Protein AF-A0A1J5HI39-F1 (afdb_monomer_lite)

Structure (mmCIF, N/CA/C/O backbone):
data_AF-A0A1J5HI39-F1
#
_entry.id   AF-A0A1J5HI39-F1
#
loop_
_atom_site.group_PDB
_atom_site.id
_atom_site.type_symbol
_atom_site.label_atom_id
_atom_site.label_alt_id
_atom_site.label_comp_id
_atom_site.label_asym_id
_atom_site.label_entity_id
_atom_site.label_seq_id
_atom_site.pdbx_PDB_ins_code
_atom_site.Cartn_x
_atom_site.Cartn_y
_atom_site.Cartn_z
_atom_site.occupancy
_atom_site.B_iso_or_equiv
_atom_site.auth_seq_id
_atom_site.auth_comp_id
_atom_site.auth_asym_id
_atom_site.auth_atom_id
_atom_site.pdbx_PDB_model_num
ATOM 1 N N . MET A 1 1 ? -31.135 4.306 56.257 1.00 63.00 1 MET A N 1
ATOM 2 C CA . MET A 1 1 ? -30.731 3.148 55.420 1.00 63.00 1 MET A CA 1
ATOM 3 C C . MET A 1 1 ? -30.957 3.399 53.927 1.00 63.00 1 MET A C 1
ATOM 5 O O . MET A 1 1 ? -30.084 3.029 53.157 1.00 63.00 1 MET A O 1
ATOM 9 N N . ALA A 1 2 ? -32.042 4.073 53.517 1.00 70.06 2 ALA A N 1
ATOM 10 C CA . ALA A 1 2 ? -32.321 4.391 52.108 1.00 70.06 2 ALA A CA 1
ATOM 11 C C . ALA A 1 2 ? -31.230 5.241 51.414 1.00 70.06 2 ALA A C 1
ATOM 13 O O . ALA A 1 2 ? -30.800 4.895 50.322 1.00 70.06 2 ALA A O 1
ATOM 14 N N . GLU A 1 3 ? -30.701 6.281 52.065 1.00 75.75 3 GLU A N 1
ATOM 15 C CA . GLU A 1 3 ? -29.656 7.150 51.484 1.00 75.75 3 GLU A CA 1
ATOM 16 C C . GLU A 1 3 ? -28.351 6.408 51.156 1.00 75.75 3 GLU A C 1
ATOM 18 O O . GLU A 1 3 ? -27.754 6.633 50.107 1.00 75.75 3 GLU A O 1
ATOM 23 N N . LYS A 1 4 ? -27.929 5.465 52.012 1.00 76.75 4 LYS A N 1
ATOM 24 C CA . LYS A 1 4 ? -26.737 4.637 51.760 1.00 76.75 4 LYS A CA 1
ATOM 25 C C . LYS A 1 4 ? -26.921 3.715 50.551 1.00 76.75 4 LYS A C 1
ATOM 27 O O . LYS A 1 4 ? -25.965 3.485 49.820 1.00 76.75 4 LYS A O 1
ATOM 32 N N . ALA A 1 5 ? -28.136 3.208 50.335 1.00 79.12 5 ALA A N 1
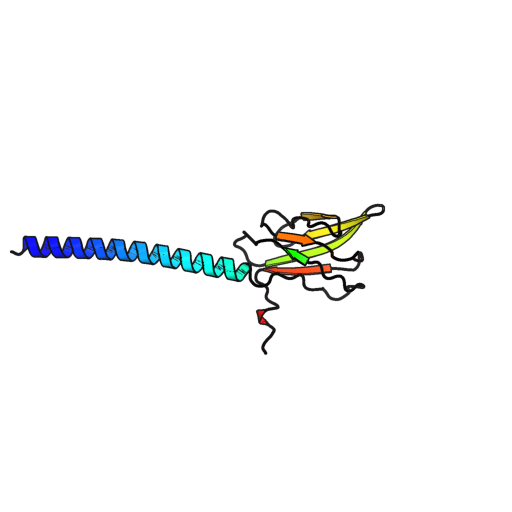ATOM 33 C CA . ALA A 1 5 ? -28.456 2.380 49.176 1.00 79.12 5 ALA A CA 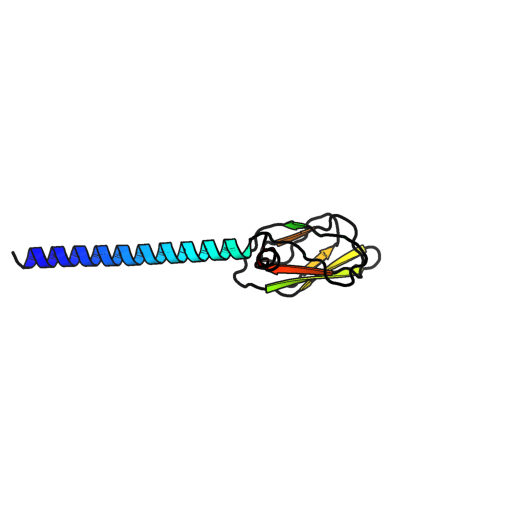1
ATOM 34 C C . ALA A 1 5 ? -28.473 3.203 47.876 1.00 79.12 5 ALA A C 1
ATOM 36 O O . ALA A 1 5 ? -27.928 2.757 46.870 1.00 79.12 5 ALA A O 1
ATOM 37 N N . VAL A 1 6 ? -29.020 4.425 47.910 1.00 85.31 6 VAL A N 1
ATOM 38 C CA . VAL A 1 6 ? -29.006 5.352 46.764 1.00 85.31 6 VAL A CA 1
ATOM 39 C C . VAL A 1 6 ? -27.578 5.776 46.412 1.00 85.31 6 VAL A C 1
ATOM 41 O O . VAL A 1 6 ? -27.203 5.731 45.245 1.00 85.31 6 VAL A O 1
ATOM 44 N N . ALA A 1 7 ? -26.747 6.105 47.406 1.00 86.69 7 ALA A N 1
ATOM 45 C CA . ALA A 1 7 ? -25.343 6.447 47.179 1.00 86.69 7 ALA A CA 1
ATOM 46 C C . ALA A 1 7 ? -24.547 5.278 46.567 1.00 86.69 7 ALA A C 1
ATOM 48 O O . ALA A 1 7 ? -23.770 5.477 45.637 1.00 86.69 7 ALA A O 1
ATOM 49 N N . ALA A 1 8 ? -24.772 4.046 47.037 1.00 87.00 8 ALA A N 1
ATOM 50 C CA . ALA A 1 8 ? -24.143 2.856 46.462 1.00 87.00 8 ALA A CA 1
ATOM 51 C C . ALA A 1 8 ? -24.605 2.587 45.016 1.00 87.00 8 ALA A C 1
ATOM 53 O O . ALA A 1 8 ? -23.792 2.224 44.162 1.00 87.00 8 ALA A O 1
ATOM 54 N N . ALA A 1 9 ? -25.892 2.801 44.725 1.00 87.88 9 ALA A N 1
ATOM 55 C CA . ALA A 1 9 ? -26.433 2.691 43.373 1.00 87.88 9 ALA A CA 1
ATOM 56 C C . ALA A 1 9 ? -25.840 3.754 42.433 1.00 87.88 9 ALA A C 1
ATOM 58 O O . ALA A 1 9 ? -25.477 3.420 41.308 1.00 87.88 9 ALA A O 1
ATOM 59 N N . GLN A 1 10 ? -25.663 4.992 42.909 1.00 89.62 10 GLN A N 1
ATOM 60 C CA . GLN A 1 10 ? -25.030 6.066 42.140 1.00 89.62 10 GLN A CA 1
ATOM 61 C C . GLN A 1 10 ? -23.573 5.733 41.798 1.00 89.62 10 GLN A C 1
ATOM 63 O O . GLN A 1 10 ? -23.200 5.779 40.633 1.00 89.62 10 GLN A O 1
ATOM 68 N N . VAL A 1 11 ? -22.776 5.289 42.777 1.00 91.50 11 VAL A N 1
ATOM 69 C CA . VAL A 1 11 ? -21.382 4.863 42.542 1.00 91.50 11 VAL A CA 1
ATOM 70 C C . VAL A 1 11 ? -21.311 3.701 41.548 1.00 91.50 11 VAL A C 1
ATOM 72 O O . VAL A 1 11 ? -20.439 3.666 40.683 1.00 91.50 11 VAL A O 1
ATOM 75 N N . THR A 1 12 ? -22.240 2.747 41.641 1.00 92.00 12 THR A N 1
ATOM 76 C CA . THR A 1 12 ? -22.314 1.621 40.698 1.00 92.00 12 THR A CA 1
ATOM 77 C C . THR A 1 12 ? -22.628 2.102 39.282 1.00 92.00 12 THR A C 1
ATOM 79 O O . THR A 1 12 ? -21.999 1.646 38.328 1.00 92.00 12 THR A O 1
ATOM 82 N N . LEU A 1 13 ? -23.563 3.045 39.143 1.00 92.06 13 LEU A N 1
ATOM 83 C CA . LEU A 1 13 ? -23.928 3.651 37.866 1.00 92.06 13 LEU A CA 1
ATOM 84 C C . LEU A 1 13 ? -22.767 4.457 37.265 1.00 92.06 13 LEU A C 1
ATOM 86 O O . LEU A 1 13 ? -22.477 4.312 36.079 1.00 92.06 13 LEU A O 1
ATOM 90 N N . ASP A 1 14 ? -22.052 5.232 38.077 1.00 93.25 14 ASP A N 1
ATOM 91 C CA . ASP A 1 14 ? -20.887 6.007 37.639 1.00 93.25 14 ASP A CA 1
ATOM 92 C C . ASP A 1 14 ? -19.749 5.086 37.171 1.00 93.25 14 ASP A C 1
ATOM 94 O O . ASP A 1 14 ? -19.174 5.295 36.100 1.00 93.25 14 ASP A O 1
ATOM 98 N N . ASN A 1 15 ? -19.487 4.000 37.907 1.00 92.62 15 ASN A N 1
ATOM 99 C CA . ASN A 1 15 ? -18.512 2.980 37.515 1.00 92.62 15 ASN A CA 1
ATOM 100 C C . ASN A 1 15 ? -18.915 2.257 36.224 1.00 92.62 15 ASN A C 1
ATOM 102 O O . ASN A 1 15 ? -18.060 1.991 35.375 1.00 92.62 15 ASN A O 1
ATOM 106 N N . ALA A 1 16 ? -20.201 1.943 36.052 1.00 91.56 16 ALA A N 1
ATOM 107 C CA . ALA A 1 16 ? -20.713 1.323 34.833 1.00 91.56 16 ALA A CA 1
ATOM 108 C C . ALA A 1 16 ? -20.583 2.265 33.624 1.00 91.56 16 ALA A C 1
ATOM 110 O O . ALA A 1 16 ? -20.160 1.826 32.556 1.00 91.56 16 ALA A O 1
ATOM 111 N N . ASN A 1 17 ? -20.859 3.561 33.798 1.00 93.62 17 ASN A N 1
ATOM 112 C CA . ASN A 1 17 ? -20.676 4.576 32.758 1.00 93.62 17 ASN A CA 1
ATOM 113 C C . ASN A 1 17 ? -19.202 4.750 32.379 1.00 93.62 17 ASN A C 1
ATOM 115 O O . ASN A 1 17 ? -18.870 4.739 31.193 1.00 93.62 17 ASN A O 1
ATOM 119 N N . ALA A 1 18 ? -18.307 4.850 33.366 1.00 93.38 18 ALA A N 1
ATOM 120 C CA . ALA A 1 18 ? -16.868 4.917 33.122 1.00 93.38 18 ALA A CA 1
ATOM 121 C C . ALA A 1 18 ? -16.363 3.658 32.398 1.00 93.38 18 ALA A C 1
ATOM 123 O O . ALA A 1 18 ? -15.610 3.751 31.428 1.00 93.38 18 ALA A O 1
ATOM 124 N N . SER A 1 19 ? -16.837 2.480 32.814 1.00 93.56 19 SER A N 1
ATOM 125 C CA . SER A 1 19 ? -16.520 1.208 32.157 1.00 93.56 19 SER A CA 1
ATOM 126 C C . SER A 1 19 ? -17.018 1.180 30.713 1.00 93.56 19 SER A C 1
ATOM 128 O O . SER A 1 19 ? -16.271 0.789 29.823 1.00 93.56 19 SER A O 1
ATOM 130 N N . LEU A 1 20 ? -18.241 1.649 30.451 1.00 93.69 20 LEU A N 1
ATOM 131 C CA . LEU A 1 20 ? -18.803 1.723 29.103 1.00 93.69 20 LEU A CA 1
ATOM 132 C C . LEU A 1 20 ? -17.997 2.659 28.193 1.00 93.69 20 LEU A C 1
ATOM 134 O O . LEU A 1 20 ? -17.731 2.303 27.046 1.00 93.69 20 LEU A O 1
ATOM 138 N N . ILE A 1 21 ? -17.591 3.831 28.689 1.00 94.94 21 ILE A N 1
ATOM 139 C CA . ILE A 1 21 ? -16.743 4.774 27.941 1.00 94.94 21 ILE A CA 1
ATOM 140 C C . ILE A 1 21 ? -15.402 4.117 27.601 1.00 94.94 21 ILE A C 1
ATOM 142 O O . ILE A 1 21 ? -14.988 4.136 26.443 1.00 94.94 21 ILE A O 1
ATOM 146 N N . ASN A 1 22 ? -14.762 3.475 28.581 1.00 94.12 22 ASN A N 1
ATOM 147 C CA . ASN A 1 22 ? -13.495 2.778 28.369 1.00 94.12 22 ASN A CA 1
ATOM 148 C C . ASN A 1 22 ? -13.627 1.643 27.345 1.00 94.12 22 ASN A C 1
ATOM 150 O O . ASN A 1 22 ? -12.784 1.521 26.459 1.00 94.12 22 ASN A O 1
ATOM 154 N N . ILE A 1 23 ? -14.701 0.850 27.420 1.00 94.38 23 ILE A N 1
ATOM 155 C CA . ILE A 1 23 ? -14.975 -0.229 26.461 1.00 94.38 23 ILE A CA 1
ATOM 156 C C . ILE A 1 23 ? -15.150 0.333 25.048 1.00 94.38 23 ILE A C 1
ATOM 158 O O . ILE A 1 23 ? -14.583 -0.221 24.109 1.00 94.38 23 ILE A O 1
ATOM 162 N N . LYS A 1 24 ? -15.884 1.440 24.883 1.00 94.81 24 LYS A N 1
ATOM 163 C CA . LYS A 1 24 ? -16.054 2.075 23.567 1.00 94.81 24 LYS A CA 1
ATOM 164 C C . LYS A 1 24 ? -14.719 2.518 22.977 1.00 94.81 24 LYS A C 1
ATOM 166 O O . LYS A 1 24 ? -14.407 2.139 21.858 1.00 94.81 24 LYS A O 1
ATOM 171 N N . VAL A 1 25 ? -13.889 3.211 23.757 1.00 96.19 25 VAL A N 1
ATOM 172 C CA . VAL A 1 25 ? -12.555 3.651 23.308 1.00 96.19 25 VAL A CA 1
ATOM 173 C C . VAL A 1 25 ? -11.672 2.464 22.907 1.00 96.19 25 VAL A C 1
ATOM 175 O O . VAL A 1 25 ? -10.972 2.518 21.893 1.00 96.19 25 VAL A O 1
ATOM 178 N N . GLN A 1 26 ? -11.713 1.373 23.676 1.00 95.12 26 GLN A N 1
ATOM 179 C CA . GLN A 1 26 ? -10.971 0.152 23.353 1.00 95.12 26 GLN A CA 1
ATOM 180 C C . GLN A 1 26 ? -11.459 -0.484 22.047 1.00 95.12 26 GLN A C 1
ATOM 182 O O . GLN A 1 26 ? -10.635 -0.882 21.223 1.00 95.12 26 GLN A O 1
ATOM 187 N N . GLN A 1 27 ? -12.775 -0.556 21.835 1.00 95.50 27 GLN A N 1
ATOM 188 C CA . GLN A 1 27 ? -13.354 -1.089 20.601 1.00 95.50 27 GLN A CA 1
ATOM 189 C C . GLN A 1 27 ? -13.029 -0.210 19.394 1.00 95.50 27 GLN A C 1
ATOM 191 O O . GLN A 1 27 ? -12.597 -0.738 18.372 1.00 95.50 27 GLN A O 1
ATOM 196 N N . ASP A 1 28 ? -13.143 1.111 19.522 1.00 94.69 28 ASP A N 1
ATOM 197 C CA . ASP A 1 28 ? -12.807 2.053 18.452 1.00 94.69 28 ASP A CA 1
ATOM 198 C C . ASP A 1 28 ? -11.335 1.908 18.040 1.00 94.69 28 ASP A C 1
ATOM 200 O O . ASP A 1 28 ? -11.016 1.814 16.854 1.00 94.69 28 ASP A O 1
ATOM 204 N N . THR A 1 29 ? -10.437 1.784 19.021 1.00 95.44 29 THR A N 1
ATOM 205 C CA . THR A 1 29 ? -9.007 1.544 18.778 1.00 95.44 29 THR A CA 1
ATOM 206 C C . THR A 1 29 ? -8.772 0.202 18.081 1.00 95.44 29 THR A C 1
ATOM 208 O O . THR A 1 29 ? -7.993 0.120 17.131 1.00 95.44 29 THR A O 1
ATOM 211 N N . ALA A 1 30 ? -9.455 -0.860 18.519 1.00 95.00 30 ALA A N 1
ATOM 212 C CA . ALA A 1 30 ? -9.342 -2.178 17.901 1.00 95.00 30 ALA A CA 1
ATOM 213 C C . ALA A 1 30 ? -9.814 -2.164 16.438 1.00 95.00 30 ALA A C 1
ATOM 215 O O . ALA A 1 30 ? -9.139 -2.728 15.576 1.00 95.00 30 ALA A O 1
ATOM 216 N N . VAL A 1 31 ? -10.923 -1.477 16.145 1.00 95.56 31 VAL A N 1
ATOM 217 C CA . VAL A 1 31 ? -11.452 -1.321 14.782 1.00 95.56 31 VAL A CA 1
ATOM 218 C C . VAL A 1 31 ? -10.484 -0.527 13.908 1.00 95.56 31 VAL A C 1
ATOM 220 O O . VAL A 1 31 ? -10.186 -0.958 12.795 1.00 95.56 31 VAL A O 1
ATOM 223 N N . GLN A 1 32 ? -9.938 0.587 14.404 1.00 93.12 32 GLN A N 1
ATOM 224 C CA . GLN A 1 32 ? -8.958 1.376 13.652 1.00 93.12 32 GLN A CA 1
ATOM 225 C C . GLN A 1 32 ? -7.687 0.579 13.343 1.00 93.12 32 GLN A C 1
ATOM 227 O O . GLN A 1 32 ? -7.219 0.595 12.205 1.00 93.12 32 GLN A O 1
ATOM 232 N N . ASN A 1 33 ? -7.167 -0.174 14.314 1.00 93.38 33 ASN A N 1
ATOM 233 C CA . ASN A 1 33 ? -5.991 -1.022 14.114 1.00 93.38 33 ASN A CA 1
ATOM 234 C C . ASN A 1 33 ? -6.263 -2.158 13.118 1.00 93.38 33 ASN A C 1
ATOM 236 O O . ASN A 1 33 ? -5.429 -2.436 12.253 1.00 93.38 33 ASN A O 1
ATOM 240 N N . ALA A 1 34 ? -7.434 -2.798 13.204 1.00 93.62 34 ALA A N 1
ATOM 241 C CA . ALA A 1 34 ? -7.842 -3.835 12.260 1.00 93.62 34 ALA A CA 1
ATOM 242 C C . ALA A 1 34 ? -7.974 -3.276 10.836 1.00 93.62 34 ALA A C 1
ATOM 244 O O . ALA A 1 34 ? -7.499 -3.887 9.881 1.00 93.62 34 ALA A O 1
ATOM 245 N N . TYR A 1 35 ? -8.551 -2.083 10.694 1.00 93.56 35 TYR A N 1
ATOM 246 C CA . TYR A 1 35 ? -8.687 -1.418 9.404 1.00 93.56 35 TYR A CA 1
ATOM 247 C C . TYR A 1 35 ? -7.330 -0.989 8.823 1.00 93.56 35 TYR A C 1
ATOM 249 O O . TYR A 1 35 ? -7.049 -1.258 7.657 1.00 93.56 35 TYR A O 1
ATOM 257 N N . ALA A 1 36 ? -6.434 -0.420 9.633 1.00 93.00 36 ALA A N 1
ATOM 258 C CA . ALA A 1 36 ? -5.070 -0.104 9.202 1.00 93.00 36 ALA A CA 1
ATOM 259 C C . ALA A 1 36 ? -4.291 -1.362 8.772 1.00 93.00 36 ALA A C 1
ATOM 261 O O . ALA A 1 36 ? -3.563 -1.334 7.777 1.00 93.00 36 ALA A O 1
ATOM 262 N N . THR A 1 37 ? -4.485 -2.478 9.482 1.00 93.00 37 THR A N 1
ATOM 263 C CA . THR A 1 37 ? -3.913 -3.786 9.121 1.00 93.00 37 THR A CA 1
ATOM 264 C C . THR A 1 37 ? -4.451 -4.268 7.776 1.00 93.00 37 THR A C 1
ATOM 266 O O . THR A 1 37 ? -3.677 -4.691 6.917 1.00 93.00 37 THR A O 1
ATOM 269 N N . LEU A 1 38 ? -5.763 -4.148 7.555 1.00 92.75 38 LEU A N 1
ATOM 270 C CA . LEU A 1 38 ? -6.401 -4.511 6.292 1.00 92.75 38 LEU A CA 1
ATOM 271 C C . LEU A 1 38 ? -5.795 -3.733 5.116 1.00 92.75 38 LEU A C 1
ATOM 273 O O . LEU A 1 38 ? -5.390 -4.344 4.129 1.00 92.75 38 LEU A O 1
ATOM 277 N N . LEU A 1 39 ? -5.657 -2.408 5.239 1.00 94.06 39 LEU A N 1
ATOM 278 C CA . LEU A 1 39 ? -5.063 -1.560 4.195 1.00 94.06 39 LEU A CA 1
ATOM 279 C C . LEU A 1 39 ? -3.604 -1.927 3.876 1.00 94.06 39 LEU A C 1
ATOM 281 O O . LEU A 1 39 ? -3.151 -1.717 2.755 1.00 94.06 39 LEU A O 1
ATOM 285 N N . ASN A 1 40 ? -2.885 -2.506 4.838 1.00 93.94 40 ASN A N 1
ATOM 286 C CA . ASN A 1 40 ? -1.484 -2.908 4.707 1.00 93.94 40 ASN A CA 1
ATOM 287 C C . ASN A 1 40 ? -1.282 -4.395 4.379 1.00 93.94 40 ASN A C 1
ATOM 289 O O . ASN A 1 40 ? -0.147 -4.873 4.338 1.00 93.94 40 ASN A O 1
ATOM 293 N N . THR A 1 41 ? -2.356 -5.146 4.137 1.00 91.00 41 THR A N 1
ATOM 294 C CA . THR A 1 41 ? -2.261 -6.585 3.880 1.00 91.00 41 THR A CA 1
ATOM 295 C C . THR A 1 41 ? -1.665 -6.851 2.494 1.00 91.00 41 THR A C 1
ATOM 297 O O . THR A 1 41 ? -2.292 -6.564 1.476 1.00 91.00 41 THR A O 1
ATOM 300 N N . SER A 1 42 ? -0.456 -7.425 2.465 1.00 88.12 42 SER A N 1
ATOM 301 C CA . SER A 1 42 ? 0.234 -7.941 1.269 1.00 88.12 42 SER A CA 1
ATOM 302 C C . SER A 1 42 ? 0.251 -6.980 0.073 1.00 88.12 42 SER A C 1
ATOM 304 O O . SER A 1 42 ? -0.080 -7.372 -1.047 1.00 88.12 42 SER A O 1
ATOM 306 N N . ILE A 1 43 ? 0.614 -5.712 0.289 1.00 92.31 43 ILE A N 1
ATOM 307 C CA . ILE A 1 43 ? 0.675 -4.708 -0.785 1.00 92.31 43 ILE A CA 1
ATOM 308 C C . ILE A 1 43 ? 1.671 -5.159 -1.862 1.00 92.31 43 ILE A C 1
ATOM 310 O O . ILE A 1 43 ? 2.852 -5.363 -1.592 1.00 92.31 43 ILE A O 1
ATOM 314 N N . THR A 1 44 ? 1.187 -5.300 -3.096 1.00 92.06 44 THR A N 1
ATOM 315 C CA . THR A 1 44 ? 1.975 -5.747 -4.253 1.00 92.06 44 THR A CA 1
ATOM 316 C C . THR A 1 44 ? 1.581 -4.961 -5.500 1.00 92.06 44 THR A C 1
ATOM 318 O O . THR A 1 44 ? 0.455 -4.473 -5.614 1.00 92.06 44 THR A O 1
ATOM 321 N N . ALA A 1 45 ? 2.520 -4.821 -6.437 1.00 91.88 45 ALA A N 1
ATOM 322 C CA . ALA A 1 45 ? 2.254 -4.238 -7.743 1.00 91.88 45 ALA A CA 1
ATOM 323 C C . ALA A 1 45 ? 1.734 -5.316 -8.700 1.00 91.88 45 ALA A C 1
ATOM 325 O O . ALA A 1 45 ? 2.418 -6.300 -8.975 1.00 91.88 45 ALA A O 1
ATOM 326 N N . THR A 1 46 ? 0.526 -5.120 -9.221 1.00 91.06 46 THR A N 1
ATOM 327 C CA . THR A 1 46 ? -0.075 -6.006 -10.221 1.00 91.06 46 THR A CA 1
ATOM 328 C C . THR A 1 46 ? 0.279 -5.511 -11.614 1.00 91.06 46 THR A C 1
ATOM 330 O O . THR A 1 46 ? 0.089 -4.336 -11.920 1.00 91.06 46 THR A O 1
ATOM 333 N N . VAL A 1 47 ? 0.795 -6.402 -12.457 1.00 90.75 47 VAL A N 1
ATOM 334 C CA . VAL A 1 47 ? 1.115 -6.118 -13.863 1.00 90.75 47 VAL A CA 1
ATOM 335 C C . VAL A 1 47 ? -0.173 -5.879 -14.650 1.00 90.75 47 VAL A C 1
ATOM 337 O O . VAL A 1 47 ? -1.098 -6.689 -14.584 1.00 90.75 47 VAL A O 1
ATOM 340 N N . ASN A 1 48 ? -0.234 -4.785 -15.409 1.00 88.88 48 ASN A N 1
ATOM 341 C CA . ASN A 1 48 ? -1.366 -4.522 -16.294 1.00 88.88 48 ASN A CA 1
ATOM 342 C C . ASN A 1 48 ? -1.202 -5.250 -17.646 1.00 88.88 48 ASN A C 1
ATOM 344 O O . ASN A 1 48 ? -0.079 -5.537 -18.071 1.00 88.88 48 ASN A O 1
ATOM 348 N N . PRO A 1 49 ? -2.304 -5.528 -18.370 1.00 84.69 49 PRO A N 1
ATOM 349 C CA . PRO A 1 49 ? -2.228 -6.076 -19.720 1.00 84.69 49 PRO A CA 1
ATOM 350 C C . PRO A 1 49 ? -1.452 -5.152 -20.667 1.00 84.69 49 PRO A C 1
ATOM 352 O O . PRO A 1 49 ? -1.678 -3.943 -20.678 1.00 84.69 49 PRO A O 1
ATOM 355 N N . GLY A 1 50 ? -0.593 -5.735 -21.505 1.00 80.31 50 GLY A N 1
ATOM 356 C CA . GLY A 1 50 ? 0.176 -4.997 -22.513 1.00 80.31 50 GLY A CA 1
ATOM 357 C C . GLY A 1 50 ? 1.607 -4.641 -22.108 1.00 80.31 50 GLY A C 1
ATOM 358 O O . GLY A 1 50 ? 2.321 -4.087 -22.942 1.00 80.31 50 GLY A O 1
ATOM 359 N N . ASN A 1 51 ? 2.041 -4.994 -20.891 1.00 84.75 51 ASN A N 1
ATOM 360 C CA . ASN A 1 51 ? 3.459 -4.947 -20.537 1.00 84.75 51 ASN A CA 1
ATOM 361 C C . ASN A 1 51 ? 4.271 -5.830 -21.492 1.00 84.75 51 ASN A C 1
ATOM 363 O O . ASN A 1 51 ? 3.853 -6.938 -21.846 1.00 84.75 51 ASN A O 1
ATOM 367 N N . ILE A 1 52 ? 5.421 -5.311 -21.911 1.00 80.44 52 ILE A N 1
ATOM 368 C CA . ILE A 1 52 ? 6.340 -6.003 -22.819 1.00 80.44 52 ILE A CA 1
ATOM 369 C C . ILE A 1 52 ? 7.362 -6.787 -21.997 1.00 80.44 52 ILE A C 1
ATOM 371 O O . ILE A 1 52 ? 7.703 -7.910 -22.368 1.00 80.44 52 ILE A O 1
ATOM 375 N N . ASP A 1 53 ? 7.792 -6.228 -20.864 1.00 71.19 53 ASP A N 1
ATOM 376 C CA . ASP A 1 53 ? 8.703 -6.896 -19.945 1.00 71.19 53 ASP A CA 1
ATOM 377 C C . ASP A 1 53 ? 7.968 -7.476 -18.732 1.00 71.19 53 ASP A C 1
ATOM 379 O O . ASP A 1 53 ? 6.864 -7.077 -18.350 1.00 71.19 53 ASP A O 1
ATOM 383 N N . THR A 1 54 ? 8.622 -8.430 -18.074 1.00 71.25 54 THR A N 1
ATOM 384 C CA . THR A 1 54 ? 8.130 -9.069 -16.848 1.00 71.25 54 THR A CA 1
ATOM 385 C C . THR A 1 54 ? 8.646 -8.377 -15.587 1.00 71.25 54 THR A C 1
ATOM 387 O O . THR A 1 54 ? 8.780 -9.022 -14.546 1.00 71.25 54 THR A O 1
ATOM 390 N N . VAL A 1 55 ? 8.999 -7.088 -15.661 1.00 84.75 55 VAL A N 1
ATOM 391 C CA . VAL A 1 55 ? 9.502 -6.368 -14.486 1.00 84.75 55 VAL A CA 1
ATOM 392 C C . VAL A 1 55 ? 8.389 -6.290 -13.447 1.00 84.75 55 VAL A C 1
ATOM 394 O O . VAL A 1 55 ? 7.295 -5.795 -13.713 1.00 84.75 55 VAL A O 1
ATOM 397 N N . ALA A 1 56 ? 8.671 -6.792 -12.251 1.00 86.12 56 ALA A N 1
ATOM 398 C CA . ALA A 1 56 ? 7.781 -6.705 -11.106 1.00 86.12 56 ALA A CA 1
ATOM 399 C C . ALA A 1 56 ? 8.422 -5.755 -10.089 1.00 86.12 56 ALA A C 1
ATOM 401 O O . ALA A 1 56 ? 9.395 -6.139 -9.442 1.00 86.12 56 ALA A O 1
ATOM 402 N N . PRO A 1 57 ? 7.951 -4.504 -9.966 1.00 92.88 57 PRO A N 1
ATOM 403 C CA . PRO A 1 57 ? 8.499 -3.598 -8.979 1.00 92.88 57 PRO A CA 1
ATOM 404 C C . PRO A 1 57 ? 8.116 -4.051 -7.569 1.00 92.88 57 PRO A C 1
ATOM 406 O O . PRO A 1 57 ? 6.978 -4.442 -7.296 1.00 92.88 57 PRO A O 1
ATOM 409 N N . THR A 1 58 ? 9.070 -3.942 -6.653 1.00 95.00 58 THR A N 1
ATOM 410 C CA . THR A 1 58 ? 8.857 -4.206 -5.233 1.00 95.00 58 THR A CA 1
ATOM 411 C C . THR A 1 58 ? 8.249 -2.972 -4.567 1.00 95.00 58 THR A C 1
ATOM 413 O O . THR A 1 58 ? 8.806 -1.874 -4.660 1.00 95.00 58 THR A O 1
ATOM 416 N N . ILE A 1 59 ? 7.131 -3.159 -3.858 1.00 95.62 59 ILE A N 1
ATOM 417 C CA . ILE A 1 59 ? 6.502 -2.124 -3.026 1.00 95.62 59 ILE A CA 1
ATOM 418 C C . ILE A 1 59 ? 6.898 -2.345 -1.571 1.00 95.62 59 ILE A C 1
ATOM 420 O O . ILE A 1 59 ? 6.818 -3.461 -1.061 1.00 95.62 59 ILE A O 1
ATOM 424 N N . SER A 1 60 ? 7.345 -1.286 -0.906 1.00 95.31 60 SER A N 1
ATOM 425 C CA . SER A 1 60 ? 7.774 -1.326 0.491 1.00 95.31 60 SER A CA 1
ATOM 426 C C . SER A 1 60 ? 7.199 -0.163 1.295 1.00 95.31 60 SER A C 1
ATOM 428 O O . SER A 1 60 ? 6.691 0.812 0.740 1.00 95.31 60 SER A O 1
ATOM 430 N N . GLY A 1 61 ? 7.286 -0.276 2.620 1.00 94.56 61 GLY A N 1
ATOM 431 C CA . GLY A 1 61 ? 6.758 0.707 3.561 1.00 94.56 61 GLY A CA 1
ATOM 432 C C . GLY A 1 61 ? 5.400 0.315 4.138 1.00 94.56 61 GLY A C 1
ATOM 433 O O . GLY A 1 61 ? 4.908 -0.795 3.937 1.00 94.56 61 GLY A O 1
ATOM 434 N N . THR A 1 62 ? 4.818 1.242 4.890 1.00 95.31 62 THR A N 1
ATOM 435 C CA . THR A 1 62 ? 3.507 1.089 5.528 1.00 95.31 62 THR A CA 1
ATOM 436 C C . THR A 1 62 ? 2.610 2.204 5.028 1.00 95.31 62 THR A C 1
ATOM 438 O O . THR A 1 62 ? 2.960 3.379 5.136 1.00 95.31 62 THR A O 1
ATOM 441 N N . TYR A 1 63 ? 1.456 1.835 4.486 1.00 96.19 63 TYR A N 1
ATOM 442 C CA . TYR A 1 63 ? 0.428 2.766 4.072 1.00 96.19 63 TYR A CA 1
ATOM 443 C C . TYR A 1 63 ? -0.199 3.443 5.291 1.00 96.19 63 TYR A C 1
ATOM 445 O O . TYR A 1 63 ? -0.804 2.782 6.138 1.00 96.19 63 TYR A O 1
ATOM 453 N N . THR A 1 64 ? -0.056 4.764 5.365 1.00 95.56 64 THR A N 1
ATOM 454 C CA . THR A 1 64 ? -0.569 5.597 6.468 1.00 95.56 64 THR A CA 1
ATOM 455 C C . THR A 1 64 ? -1.853 6.352 6.117 1.00 95.56 64 THR A C 1
ATOM 457 O O . THR A 1 64 ? -2.360 7.121 6.932 1.00 95.56 64 THR A O 1
ATOM 460 N N . GLY A 1 65 ? -2.389 6.153 4.909 1.00 93.06 65 GLY A N 1
ATOM 461 C CA . GLY A 1 65 ? -3.679 6.711 4.512 1.00 93.06 65 GLY A CA 1
ATOM 462 C C . GLY A 1 65 ? -4.861 5.959 5.129 1.00 93.06 65 GLY A C 1
ATOM 463 O O . GLY A 1 65 ? -4.742 4.817 5.562 1.00 93.06 65 GLY A O 1
ATOM 464 N N . THR A 1 66 ? -6.027 6.600 5.133 1.00 91.62 66 THR A N 1
ATOM 465 C CA . THR A 1 66 ? -7.289 6.022 5.631 1.00 91.62 66 THR A CA 1
ATOM 466 C C . THR A 1 66 ? -8.216 5.554 4.508 1.00 91.62 66 THR A C 1
ATOM 468 O O . THR A 1 66 ? -9.159 4.799 4.741 1.00 91.62 66 THR A O 1
ATOM 471 N N . GLU A 1 67 ? -7.963 5.997 3.281 1.00 92.88 67 GLU A N 1
ATOM 472 C CA . GLU A 1 67 ? -8.822 5.729 2.132 1.00 92.88 67 GLU A CA 1
ATOM 473 C C . GLU A 1 67 ? -8.320 4.506 1.358 1.00 92.88 67 GLU A C 1
ATOM 475 O O . GLU A 1 67 ? -7.113 4.423 1.087 1.00 92.88 67 GLU A O 1
ATOM 480 N N . PRO A 1 68 ? -9.214 3.582 0.967 1.00 93.31 68 PRO A N 1
ATOM 481 C CA . PRO A 1 68 ? -8.891 2.547 0.003 1.00 93.31 68 PRO A CA 1
ATOM 482 C C . PRO A 1 68 ? -8.855 3.132 -1.415 1.00 93.31 68 PRO A C 1
ATOM 484 O O . PRO A 1 68 ? -9.499 4.139 -1.714 1.00 93.31 68 PRO A O 1
ATOM 487 N N . GLY A 1 69 ? -8.123 2.482 -2.309 1.00 94.25 69 GLY A N 1
ATOM 488 C CA . GLY A 1 69 ? -8.024 2.865 -3.709 1.00 94.25 69 GLY A CA 1
ATOM 489 C C . GLY A 1 69 ? -6.828 2.216 -4.385 1.00 94.25 69 GLY A C 1
ATOM 490 O O . GLY A 1 69 ? -6.392 1.130 -4.007 1.00 94.25 69 GLY A O 1
ATOM 491 N N . GLU A 1 70 ? -6.297 2.889 -5.398 1.00 95.25 70 GLU A N 1
ATOM 492 C CA . GLU A 1 70 ? -5.232 2.351 -6.235 1.00 95.25 70 GLU A CA 1
ATOM 493 C C . GLU A 1 70 ? -4.145 3.385 -6.533 1.00 95.25 70 GLU A C 1
ATOM 495 O O . GLU A 1 70 ? -4.419 4.581 -6.667 1.00 95.25 70 GLU A O 1
ATOM 500 N N . TYR A 1 71 ? -2.910 2.906 -6.679 1.00 96.38 71 TYR A N 1
ATOM 501 C CA . TYR A 1 71 ? -1.834 3.635 -7.342 1.00 96.38 71 TYR A CA 1
ATOM 502 C C . TYR A 1 71 ? -1.619 3.039 -8.730 1.00 96.38 71 TYR A C 1
ATOM 504 O O . TYR A 1 71 ? -1.328 1.852 -8.870 1.00 96.38 71 TYR A O 1
ATOM 512 N N . LYS A 1 72 ? -1.730 3.873 -9.759 1.00 96.19 72 LYS A N 1
ATOM 513 C CA . LYS A 1 72 ? -1.440 3.537 -11.154 1.00 96.19 72 LYS A CA 1
ATOM 514 C C . LYS A 1 72 ? -0.055 4.037 -11.511 1.00 96.19 72 LYS A C 1
ATOM 516 O O . LYS A 1 72 ? 0.174 5.247 -11.498 1.00 96.19 72 LYS A O 1
ATOM 521 N N . ILE A 1 73 ? 0.830 3.111 -11.852 1.00 96.12 73 ILE A N 1
ATOM 522 C CA . ILE A 1 73 ? 2.223 3.367 -12.202 1.00 96.12 73 ILE A CA 1
ATOM 523 C C . ILE A 1 73 ? 2.384 3.269 -13.717 1.00 96.12 73 ILE A C 1
ATOM 525 O O . ILE A 1 73 ? 1.987 2.270 -14.317 1.00 96.12 73 ILE A O 1
ATOM 529 N N . LYS A 1 74 ? 2.985 4.289 -14.329 1.00 94.81 74 LYS A N 1
ATOM 530 C CA . LYS A 1 74 ? 3.355 4.305 -15.751 1.00 94.81 74 LYS A CA 1
ATOM 531 C C . LYS A 1 74 ? 4.802 4.736 -15.918 1.00 94.81 74 LYS A C 1
ATOM 53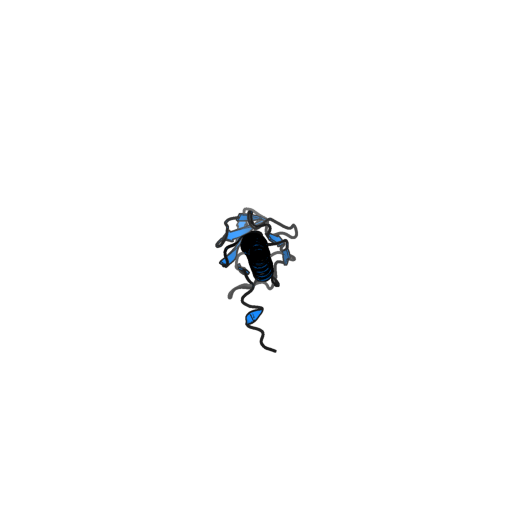3 O O . LYS A 1 74 ? 5.216 5.697 -15.274 1.00 94.81 74 LYS A O 1
ATOM 538 N N . VAL A 1 75 ? 5.538 4.061 -16.793 1.00 94.62 75 VAL A N 1
ATOM 539 C CA . VAL A 1 75 ? 6.930 4.400 -17.124 1.00 94.62 75 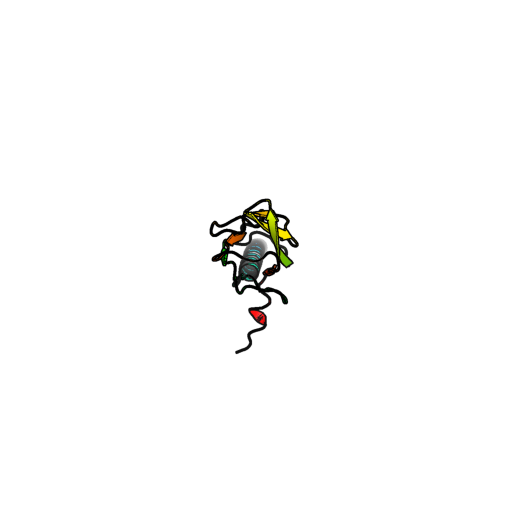VAL A CA 1
ATOM 540 C C . VAL A 1 75 ? 6.971 5.303 -18.350 1.00 94.62 75 VAL A C 1
ATOM 542 O O . VAL A 1 75 ? 6.196 5.131 -19.287 1.00 94.62 75 VAL A O 1
ATOM 545 N N . TYR A 1 76 ? 7.887 6.262 -18.361 1.00 94.00 76 TYR A N 1
ATOM 546 C CA . TYR A 1 76 ? 8.166 7.104 -19.517 1.00 94.00 76 TYR A CA 1
ATOM 547 C C . TYR A 1 76 ? 9.666 7.400 -19.619 1.00 94.00 76 TYR A C 1
ATOM 549 O O . TYR A 1 76 ? 10.401 7.365 -18.634 1.00 94.00 76 TYR A O 1
ATOM 557 N N . GLY A 1 77 ? 10.140 7.655 -20.837 1.00 93.06 77 GLY A N 1
ATOM 558 C CA . GLY A 1 77 ? 11.538 8.003 -21.087 1.00 93.06 77 GLY A CA 1
ATOM 559 C C . GLY A 1 77 ? 11.787 9.503 -20.962 1.00 93.06 77 GLY A C 1
ATOM 560 O O . GLY A 1 77 ? 10.982 10.307 -21.434 1.00 93.06 77 GLY A O 1
ATOM 561 N N . VAL A 1 78 ? 12.932 9.874 -20.389 1.00 91.69 78 VAL A N 1
ATOM 562 C CA . VAL A 1 78 ? 13.428 11.255 -20.320 1.00 91.69 78 VAL A CA 1
ATOM 563 C C . VAL A 1 78 ? 14.894 11.261 -20.734 1.00 91.69 78 VAL A C 1
ATOM 565 O O . VAL A 1 78 ? 15.732 10.758 -20.006 1.00 91.69 78 VAL A O 1
ATOM 568 N N . SER A 1 79 ? 15.216 11.798 -21.915 1.00 86.81 79 SER A N 1
ATOM 569 C CA . SER A 1 79 ? 16.584 12.063 -22.414 1.00 86.81 79 SER A CA 1
ATOM 570 C C . SER A 1 79 ? 17.710 11.158 -21.866 1.00 86.81 79 SER A C 1
ATOM 572 O O . SER A 1 79 ? 18.673 11.644 -21.276 1.00 86.81 79 SER A O 1
ATOM 574 N N . GLY A 1 80 ? 17.602 9.841 -22.084 1.00 83.38 80 GLY A N 1
ATOM 575 C CA . GLY A 1 80 ? 18.621 8.855 -21.691 1.00 83.38 80 GLY A CA 1
ATOM 576 C C . GLY A 1 80 ? 18.391 8.151 -20.347 1.00 83.38 80 GLY A C 1
ATOM 577 O O . GLY A 1 80 ? 19.179 7.279 -19.988 1.00 83.38 80 GLY A O 1
ATOM 578 N N . SER A 1 81 ? 17.317 8.473 -19.628 1.00 89.31 81 SER A N 1
ATOM 579 C CA . SER A 1 81 ? 16.861 7.773 -18.426 1.00 89.31 81 SER A CA 1
ATOM 580 C C . SER A 1 81 ? 15.397 7.339 -18.546 1.00 89.31 81 SER A C 1
ATOM 582 O O . SER A 1 81 ? 14.664 7.742 -19.456 1.00 89.31 81 SER A O 1
ATOM 584 N N . LEU A 1 82 ? 14.981 6.477 -17.619 1.00 93.44 82 LEU A N 1
ATOM 585 C CA . LEU A 1 82 ? 13.590 6.089 -17.435 1.00 93.44 82 LEU A CA 1
ATOM 586 C C . LEU A 1 82 ? 13.076 6.662 -16.122 1.00 93.44 82 LEU A C 1
ATOM 588 O O . LEU A 1 82 ? 13.725 6.563 -15.076 1.00 93.44 82 LEU A O 1
ATOM 592 N N . GLU A 1 83 ? 11.881 7.219 -16.184 1.00 95.44 83 GLU A N 1
ATOM 593 C CA . GLU A 1 83 ? 11.134 7.713 -15.043 1.00 95.44 83 GLU A CA 1
ATOM 594 C C . GLU A 1 83 ? 9.795 6.988 -14.951 1.00 95.44 83 GLU A C 1
ATOM 596 O O . GLU A 1 83 ? 9.322 6.370 -15.905 1.00 95.44 83 GLU A O 1
ATOM 601 N N . PHE A 1 84 ? 9.176 7.056 -13.783 1.00 95.56 84 PHE A N 1
ATOM 602 C CA . PHE A 1 84 ? 7.813 6.613 -13.576 1.00 95.56 84 PHE A CA 1
ATOM 603 C C . PHE A 1 84 ? 6.961 7.757 -13.036 1.00 95.56 84 PHE A C 1
ATOM 605 O O . PHE A 1 84 ? 7.445 8.686 -12.387 1.00 95.56 84 PHE A O 1
ATOM 612 N N . GLN A 1 85 ? 5.663 7.645 -13.278 1.00 96.75 85 GLN A N 1
ATOM 613 C CA . GLN A 1 85 ? 4.625 8.459 -12.672 1.00 96.75 85 GLN A CA 1
ATOM 614 C C . GLN A 1 85 ? 3.656 7.543 -11.932 1.00 96.75 85 GLN A C 1
ATOM 616 O O . GLN A 1 85 ? 3.166 6.567 -12.504 1.00 96.75 85 GLN A O 1
ATOM 621 N N . ALA A 1 86 ? 3.356 7.886 -10.684 1.00 97.19 86 ALA A N 1
ATOM 622 C CA . ALA A 1 86 ? 2.252 7.326 -9.925 1.00 97.19 86 ALA A CA 1
ATOM 623 C C . ALA A 1 86 ? 1.060 8.293 -9.936 1.00 97.19 86 ALA A C 1
ATOM 625 O O . ALA A 1 86 ? 1.229 9.511 -9.868 1.00 97.19 86 ALA A O 1
ATOM 626 N N . SER A 1 87 ? -0.149 7.745 -10.019 1.00 96.94 87 SER A N 1
ATOM 627 C CA . SER A 1 87 ? -1.419 8.482 -9.978 1.00 96.94 87 SER A CA 1
ATOM 628 C C . SER A 1 87 ? -2.499 7.665 -9.258 1.00 96.94 87 SER A C 1
ATOM 630 O O . SER A 1 87 ? -2.293 6.482 -9.002 1.00 96.94 87 SER A O 1
ATOM 632 N N . GLY A 1 88 ? -3.659 8.256 -8.958 1.00 95.88 88 GLY A N 1
ATOM 633 C CA . GLY A 1 88 ? -4.748 7.596 -8.226 1.00 95.88 88 GLY A CA 1
ATOM 634 C C . GLY A 1 88 ? -4.875 8.160 -6.815 1.00 95.88 88 GLY A C 1
ATOM 635 O O . GLY A 1 88 ? -5.302 9.303 -6.670 1.00 95.88 88 GLY A O 1
ATOM 636 N N . LEU A 1 89 ? -4.492 7.385 -5.796 1.00 94.94 89 LEU A N 1
ATOM 637 C CA . LEU A 1 89 ? -4.510 7.822 -4.390 1.00 94.94 89 LEU A CA 1
ATOM 638 C C . LEU A 1 89 ? -3.603 9.029 -4.118 1.00 94.94 89 LEU A C 1
ATOM 640 O O . LEU A 1 89 ? -3.956 9.906 -3.332 1.00 94.94 89 LEU A O 1
ATOM 644 N N . GLU A 1 90 ? -2.442 9.084 -4.769 1.00 95.06 90 GLU A N 1
ATOM 645 C CA . GLU A 1 90 ? -1.553 10.244 -4.761 1.00 95.06 90 GLU A CA 1
ATOM 646 C C . GLU A 1 90 ? -0.882 10.400 -6.127 1.00 95.06 90 GLU A C 1
ATOM 648 O O . GLU A 1 90 ? -0.907 9.492 -6.961 1.00 95.06 90 GLU A O 1
ATOM 653 N N . PHE A 1 91 ? -0.269 11.563 -6.341 1.00 95.88 91 PHE A N 1
ATOM 654 C CA . PHE A 1 91 ? 0.576 11.828 -7.495 1.00 95.88 91 PHE A CA 1
ATOM 655 C C . PHE A 1 91 ? 2.037 11.930 -7.060 1.00 95.88 91 PHE A C 1
ATOM 657 O O . PHE A 1 91 ? 2.361 12.673 -6.130 1.00 95.88 91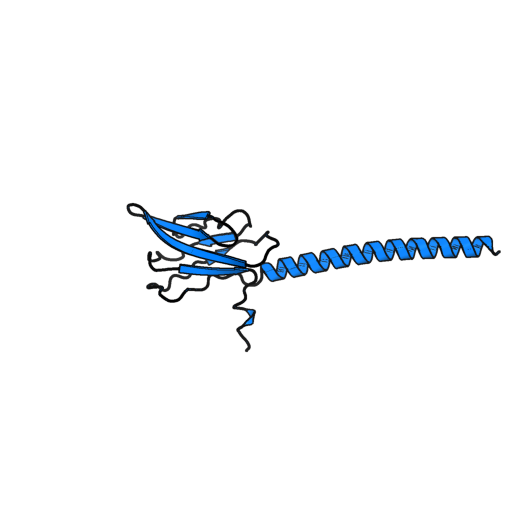 PHE A O 1
ATOM 664 N N . SER A 1 92 ? 2.920 11.215 -7.750 1.00 96.75 92 SER A N 1
ATOM 665 C CA . SER A 1 92 ? 4.370 11.316 -7.571 1.00 96.75 92 SER A CA 1
ATOM 666 C C . SER A 1 92 ? 5.103 10.911 -8.846 1.00 96.75 92 SER A C 1
ATOM 668 O O . SER A 1 92 ? 4.546 10.245 -9.719 1.00 96.75 92 SER A O 1
ATOM 670 N N . THR A 1 93 ? 6.357 11.332 -8.965 1.00 96.62 93 THR A N 1
ATOM 671 C CA . THR A 1 93 ? 7.255 10.932 -10.049 1.00 96.62 93 THR A CA 1
ATOM 672 C C . THR A 1 93 ? 8.618 10.563 -9.483 1.00 96.62 93 THR A C 1
ATOM 674 O O . THR A 1 93 ? 8.978 10.973 -8.376 1.00 96.62 93 THR A O 1
ATOM 677 N N . GLY A 1 94 ? 9.396 9.803 -10.245 1.00 95.62 94 GLY A N 1
ATOM 678 C CA . GLY A 1 94 ? 10.783 9.524 -9.898 1.00 95.62 94 GLY A CA 1
ATOM 679 C C . GLY A 1 94 ? 11.478 8.613 -10.893 1.00 95.62 94 GLY A C 1
ATOM 680 O O . GLY A 1 94 ? 10.885 8.171 -11.872 1.00 95.62 94 GLY A O 1
ATOM 681 N N . GLY A 1 95 ? 12.754 8.327 -10.645 1.00 94.81 95 GLY A N 1
ATOM 682 C CA . GLY A 1 95 ? 13.538 7.449 -11.511 1.00 94.81 95 GLY A CA 1
ATOM 683 C C . GLY A 1 95 ? 13.063 5.997 -11.434 1.00 94.81 95 GLY A C 1
ATOM 684 O O . GLY A 1 95 ? 12.933 5.442 -10.342 1.00 94.81 95 GLY A O 1
ATOM 685 N N . ALA A 1 96 ? 12.859 5.359 -12.586 1.00 93.50 96 ALA A N 1
ATOM 686 C CA . ALA A 1 96 ? 12.544 3.936 -12.677 1.00 93.50 96 ALA A CA 1
ATOM 687 C C . ALA A 1 96 ? 13.839 3.113 -12.542 1.00 93.50 96 ALA A C 1
ATOM 689 O O . ALA A 1 96 ? 14.460 2.717 -13.528 1.00 93.50 96 ALA A O 1
ATOM 690 N N . SER A 1 97 ? 14.294 2.931 -11.300 1.00 92.06 97 SER A N 1
ATOM 691 C CA . SER A 1 97 ? 15.593 2.327 -10.978 1.00 92.06 97 SER A CA 1
ATOM 692 C C . SER A 1 97 ? 15.523 1.372 -9.780 1.00 92.06 97 SER A C 1
ATOM 694 O O . SER A 1 97 ? 14.497 1.264 -9.107 1.00 92.06 97 SER A O 1
ATOM 696 N N . GLY A 1 98 ? 16.652 0.724 -9.478 1.00 92.81 98 GLY A N 1
ATOM 697 C CA . GLY A 1 98 ? 16.821 -0.147 -8.310 1.00 92.81 98 GLY A CA 1
ATOM 698 C C . GLY A 1 98 ? 16.895 0.573 -6.960 1.00 92.81 98 GLY A C 1
ATOM 699 O O . GLY A 1 98 ? 17.150 -0.076 -5.947 1.00 92.81 98 GLY A O 1
ATOM 700 N N . VAL A 1 99 ? 16.687 1.891 -6.913 1.00 93.88 99 VAL A N 1
ATOM 701 C CA . VAL A 1 99 ? 16.609 2.661 -5.665 1.00 93.88 99 VAL A CA 1
ATOM 702 C C . VAL A 1 99 ? 15.138 2.843 -5.275 1.00 93.88 99 VAL A C 1
ATOM 704 O O . VAL A 1 99 ? 14.351 3.253 -6.126 1.00 93.88 99 VAL A O 1
ATOM 707 N N . PRO A 1 100 ? 14.745 2.569 -4.016 1.00 96.31 100 PRO A N 1
ATOM 708 C CA . PRO A 1 100 ? 13.397 2.863 -3.541 1.00 96.31 100 PRO A CA 1
ATOM 709 C C . PRO A 1 100 ? 13.056 4.353 -3.655 1.00 96.31 100 PRO A C 1
ATOM 711 O O . PRO A 1 100 ? 13.772 5.202 -3.124 1.00 96.31 100 PRO A O 1
ATOM 714 N N . VAL A 1 101 ? 11.934 4.657 -4.302 1.00 96.94 101 VAL A N 1
ATOM 715 C CA . VAL A 1 101 ? 11.392 6.011 -4.450 1.00 96.94 101 VAL A CA 1
ATOM 716 C C . VAL A 1 101 ? 10.013 6.085 -3.787 1.00 96.94 101 VAL A C 1
ATOM 718 O O . VAL A 1 101 ? 9.180 5.217 -4.047 1.00 96.94 101 VAL A O 1
ATOM 721 N N . PRO A 1 102 ? 9.723 7.103 -2.957 1.00 96.94 102 PRO A N 1
ATOM 722 C CA . PRO A 1 102 ? 8.401 7.279 -2.361 1.00 96.94 102 PRO A CA 1
ATOM 723 C C . PRO A 1 102 ? 7.294 7.452 -3.411 1.00 96.94 102 PRO A C 1
ATOM 725 O O . PRO A 1 102 ? 7.447 8.217 -4.360 1.00 96.94 102 PRO A O 1
ATOM 728 N N . LEU A 1 103 ? 6.147 6.804 -3.198 1.00 95.81 103 LEU A N 1
ATOM 729 C CA . LEU A 1 103 ? 4.949 6.931 -4.042 1.00 95.81 103 LEU A CA 1
ATOM 730 C C . LEU A 1 103 ? 4.069 8.138 -3.678 1.00 95.81 103 LEU A C 1
ATOM 732 O O . LEU A 1 103 ? 3.021 8.355 -4.289 1.00 95.81 103 LEU A O 1
ATOM 736 N N . GLY A 1 104 ? 4.501 8.945 -2.714 1.00 94.69 104 GLY A N 1
ATOM 737 C CA . GLY A 1 104 ? 3.763 10.086 -2.194 1.00 94.69 104 GLY A CA 1
ATOM 738 C C . GLY A 1 104 ? 4.111 10.325 -0.731 1.00 94.69 104 GLY A C 1
ATOM 739 O O . GLY A 1 104 ? 5.250 10.119 -0.307 1.00 94.69 104 GLY A O 1
ATOM 740 N N . LYS A 1 105 ? 3.122 10.762 0.049 1.00 95.75 105 LYS A N 1
ATOM 741 C CA . LYS A 1 105 ? 3.257 11.053 1.482 1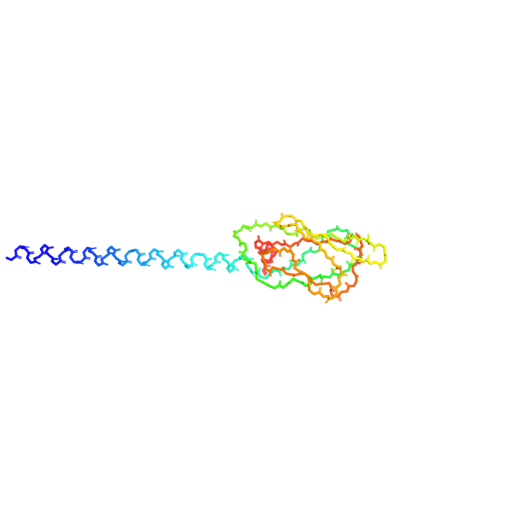.00 95.75 105 LYS A CA 1
ATOM 742 C C . LYS A 1 105 ? 2.703 9.936 2.363 1.00 95.75 105 LYS A C 1
ATOM 744 O O . LYS A 1 105 ? 2.998 9.925 3.556 1.00 95.75 105 LYS A O 1
ATOM 749 N N . ARG A 1 106 ? 1.946 8.981 1.807 1.00 95.75 106 ARG A N 1
ATOM 750 C CA . ARG A 1 106 ? 1.307 7.889 2.568 1.00 95.75 106 ARG A CA 1
ATOM 751 C C . ARG A 1 106 ? 2.250 6.721 2.902 1.00 95.75 106 ARG A C 1
ATOM 753 O O . ARG A 1 106 ? 1.782 5.620 3.152 1.00 95.75 106 ARG A O 1
ATOM 760 N N . GLY A 1 107 ? 3.568 6.943 2.910 1.00 95.19 107 GLY A N 1
ATOM 761 C CA . GLY A 1 107 ? 4.567 6.012 3.459 1.00 95.19 107 GLY A CA 1
ATOM 762 C C . GLY A 1 107 ? 4.992 4.838 2.566 1.00 95.19 107 GLY A C 1
ATOM 763 O O . GLY A 1 107 ? 5.926 4.123 2.927 1.00 95.19 107 GLY A O 1
ATOM 764 N N . LEU A 1 108 ? 4.363 4.648 1.402 1.00 96.69 108 LEU A N 1
ATOM 765 C CA . LEU A 1 108 ? 4.752 3.614 0.439 1.00 96.69 108 LEU A CA 1
ATOM 766 C C . LEU A 1 108 ? 5.888 4.080 -0.474 1.00 96.69 108 LEU A C 1
ATOM 768 O O . LEU A 1 108 ? 5.976 5.254 -0.831 1.00 96.69 108 LEU A O 1
ATOM 772 N N . SER A 1 109 ? 6.734 3.140 -0.883 1.00 97.19 109 SER A N 1
ATOM 773 C CA . SER A 1 109 ? 7.819 3.338 -1.847 1.00 97.19 109 SER A CA 1
ATOM 774 C C . SER A 1 109 ? 7.830 2.230 -2.897 1.00 97.19 109 SER A C 1
ATOM 776 O O . SER A 1 109 ? 7.423 1.102 -2.622 1.00 97.19 109 SER A O 1
ATOM 778 N N . ILE A 1 110 ? 8.317 2.550 -4.092 1.00 96.75 110 ILE A N 1
ATOM 779 C CA . ILE A 1 110 ? 8.475 1.638 -5.225 1.00 96.75 110 ILE A CA 1
ATOM 780 C C . ILE A 1 110 ? 9.950 1.490 -5.586 1.00 96.75 110 ILE A C 1
ATOM 782 O O . ILE A 1 110 ? 10.703 2.461 -5.573 1.00 96.75 110 ILE A O 1
ATOM 786 N N . LYS A 1 111 ? 10.365 0.273 -5.927 1.00 95.94 111 LYS A N 1
ATOM 787 C CA . LYS A 1 111 ? 11.707 -0.037 -6.423 1.00 95.94 111 LYS A CA 1
ATOM 788 C C . LYS A 1 111 ? 11.590 -0.970 -7.625 1.00 95.94 111 LYS A C 1
ATOM 790 O O . LYS A 1 111 ? 10.883 -1.970 -7.544 1.00 95.94 111 LYS A O 1
ATOM 795 N N . PHE A 1 112 ? 12.300 -0.681 -8.710 1.00 94.12 112 PHE A N 1
ATOM 796 C CA . PHE A 1 112 ? 12.320 -1.535 -9.899 1.00 94.12 112 PHE A CA 1
ATOM 797 C C . PHE A 1 112 ? 13.528 -2.470 -9.840 1.00 94.12 112 PHE A C 1
ATOM 799 O O . PHE A 1 112 ? 14.667 -2.014 -9.890 1.00 94.12 112 PHE A O 1
ATOM 806 N N . ASP A 1 113 ? 13.292 -3.777 -9.709 1.00 88.62 113 ASP A N 1
ATOM 807 C CA . ASP A 1 113 ? 14.369 -4.773 -9.579 1.00 88.62 113 ASP A CA 1
ATOM 808 C C . ASP A 1 113 ? 15.136 -5.020 -10.893 1.00 88.62 113 ASP A C 1
ATOM 810 O O . ASP A 1 113 ? 16.263 -5.513 -10.881 1.00 88.62 113 ASP A O 1
ATOM 814 N N . SER A 1 114 ? 14.562 -4.612 -12.023 1.00 90.69 114 SER A N 1
ATOM 815 C CA . SER A 1 114 ? 15.200 -4.574 -13.339 1.00 90.69 114 SER A CA 1
ATOM 816 C C . SER A 1 114 ? 14.702 -3.367 -14.132 1.00 90.69 114 SER A C 1
ATOM 818 O O . SER A 1 114 ? 13.708 -2.745 -13.761 1.00 90.69 114 SER A O 1
ATOM 820 N N . THR A 1 115 ? 15.387 -3.024 -15.222 1.00 89.94 115 THR A N 1
ATOM 821 C CA . THR A 1 115 ? 15.002 -1.906 -16.094 1.00 89.94 115 THR A CA 1
ATOM 822 C C . THR A 1 115 ? 13.662 -2.198 -16.780 1.00 89.94 115 THR A C 1
ATOM 824 O O . THR A 1 115 ? 13.597 -3.178 -17.518 1.00 89.94 115 THR A O 1
ATOM 827 N N . PRO A 1 116 ? 12.605 -1.401 -16.542 1.00 91.56 116 PRO A N 1
ATOM 828 C CA . PRO A 1 116 ? 11.316 -1.587 -17.203 1.00 91.56 116 PRO A CA 1
ATOM 829 C C . PRO A 1 116 ? 11.281 -0.970 -18.607 1.00 91.56 116 PRO A C 1
ATOM 831 O O . PRO A 1 116 ? 12.113 -0.126 -18.944 1.00 91.56 116 PRO A O 1
ATOM 834 N N . SER A 1 117 ? 10.271 -1.315 -19.399 1.00 91.25 117 SER A N 1
ATOM 835 C CA . SER A 1 117 ? 9.949 -0.643 -20.660 1.00 91.25 117 SER A CA 1
ATOM 836 C C . SER A 1 117 ? 8.946 0.495 -20.454 1.00 91.25 117 SER A C 1
ATOM 838 O O . SER A 1 117 ? 8.126 0.483 -19.541 1.00 91.25 117 SER A O 1
ATOM 840 N N . THR A 1 118 ? 8.943 1.479 -21.357 1.00 91.62 118 THR A N 1
ATOM 841 C CA . THR A 1 118 ? 7.919 2.545 -21.395 1.00 91.62 118 THR A CA 1
ATOM 842 C C . THR A 1 118 ? 6.506 2.042 -21.717 1.00 91.62 118 THR A C 1
ATOM 844 O O . THR A 1 118 ? 5.538 2.774 -21.534 1.00 91.62 118 THR A O 1
ATOM 847 N N . ALA A 1 119 ? 6.378 0.808 -22.214 1.00 90.19 119 ALA A N 1
ATOM 848 C CA . ALA A 1 119 ? 5.082 0.156 -22.395 1.00 90.19 119 ALA A CA 1
ATOM 849 C C . ALA A 1 119 ? 4.540 -0.448 -21.090 1.00 90.19 119 ALA A C 1
ATOM 851 O O . ALA A 1 119 ? 3.354 -0.768 -21.013 1.00 90.19 119 ALA A O 1
ATOM 852 N N . ASP A 1 120 ? 5.389 -0.596 -20.070 1.00 91.50 120 ASP A N 1
ATOM 853 C CA . ASP A 1 120 ? 5.014 -1.274 -18.844 1.00 91.50 120 ASP A CA 1
ATOM 854 C C . ASP A 1 120 ? 4.233 -0.358 -17.902 1.00 91.50 120 ASP A C 1
ATOM 856 O O . ASP A 1 120 ? 4.521 0.832 -17.713 1.00 91.50 120 ASP A O 1
ATOM 860 N N . SER A 1 121 ? 3.226 -0.945 -17.268 1.00 93.31 121 SER A N 1
ATOM 861 C CA . SER A 1 121 ? 2.446 -0.302 -16.226 1.00 93.31 121 SER A CA 1
ATOM 862 C C . SER A 1 121 ? 2.013 -1.297 -15.157 1.00 93.31 121 SER A C 1
ATOM 864 O O . SER A 1 121 ? 1.881 -2.500 -15.398 1.00 93.31 121 SER A O 1
ATOM 866 N N . TRP A 1 122 ? 1.780 -0.775 -13.955 1.00 94.50 122 TRP A N 1
ATOM 867 C CA . TRP A 1 122 ? 1.324 -1.567 -12.817 1.00 94.50 122 TRP A CA 1
ATOM 868 C C . TRP A 1 122 ? 0.227 -0.844 -12.059 1.00 94.50 122 TRP A C 1
ATOM 870 O O . TRP A 1 122 ? 0.152 0.387 -12.063 1.00 94.50 122 TRP A O 1
ATOM 880 N N . THR A 1 123 ? -0.588 -1.624 -11.363 1.00 94.44 123 THR A N 1
ATOM 881 C CA . THR A 1 123 ? -1.596 -1.121 -10.436 1.00 94.44 123 THR A CA 1
ATOM 882 C C . THR A 1 123 ? -1.365 -1.726 -9.056 1.00 94.44 123 THR A C 1
ATOM 884 O O . THR A 1 123 ? -1.238 -2.941 -8.910 1.00 94.44 123 THR A O 1
ATOM 887 N N . ILE A 1 124 ? -1.278 -0.878 -8.035 1.00 94.50 124 ILE A N 1
ATOM 888 C CA . ILE A 1 124 ? -1.133 -1.275 -6.631 1.00 94.50 124 ILE A CA 1
ATOM 889 C C . ILE A 1 124 ? -2.468 -1.005 -5.947 1.00 94.50 124 ILE A C 1
ATOM 891 O O . ILE A 1 124 ? -2.918 0.140 -5.931 1.00 94.50 124 ILE A O 1
ATOM 895 N N . TYR A 1 125 ? -3.082 -2.036 -5.375 1.00 94.06 125 TYR A N 1
ATOM 896 C CA . TYR A 1 125 ? -4.392 -1.944 -4.728 1.00 94.06 125 TYR A CA 1
ATOM 897 C C . TYR A 1 125 ? -4.250 -1.850 -3.211 1.00 94.06 125 TYR A C 1
ATOM 899 O O . TYR A 1 125 ? -3.489 -2.609 -2.609 1.00 94.06 125 TYR A O 1
ATOM 907 N N . ILE A 1 126 ? -5.004 -0.933 -2.605 1.00 93.25 126 ILE A N 1
ATOM 908 C CA . ILE A 1 126 ? -5.052 -0.689 -1.164 1.00 93.25 126 ILE A CA 1
ATOM 909 C C . ILE A 1 126 ? -6.521 -0.772 -0.704 1.00 93.25 126 ILE A C 1
ATOM 911 O O . ILE A 1 126 ? -7.303 0.108 -1.059 1.00 93.25 126 ILE A O 1
ATOM 915 N N . PRO A 1 127 ? -6.938 -1.787 0.077 1.00 90.81 127 PRO A N 1
ATOM 916 C CA . PRO A 1 127 ? -6.184 -2.997 0.408 1.00 90.81 127 PRO A CA 1
ATOM 917 C C . PRO A 1 127 ? -5.944 -3.859 -0.842 1.00 90.81 127 PRO A C 1
ATOM 919 O O . PRO A 1 127 ? -6.575 -3.654 -1.880 1.00 90.81 127 PRO A O 1
ATOM 922 N N . ASN A 1 128 ? -5.060 -4.853 -0.751 1.00 84.62 128 ASN A N 1
ATOM 923 C CA . ASN A 1 128 ? -4.814 -5.750 -1.876 1.00 84.62 128 ASN A CA 1
ATOM 924 C C . ASN A 1 128 ? -6.053 -6.624 -2.176 1.00 84.62 128 ASN A C 1
ATOM 926 O O . ASN A 1 128 ? -6.280 -7.645 -1.527 1.00 84.62 128 ASN A O 1
ATOM 930 N N . THR A 1 129 ? -6.821 -6.261 -3.206 1.00 75.31 129 THR A N 1
ATOM 931 C CA . THR A 1 129 ? -8.017 -6.999 -3.654 1.00 75.31 129 THR A CA 1
ATOM 932 C C . THR A 1 129 ? -7.701 -8.272 -4.447 1.00 75.31 129 THR A C 1
ATOM 934 O O . THR A 1 129 ? -8.585 -9.105 -4.650 1.00 75.31 129 THR A O 1
ATOM 937 N N . TYR A 1 130 ? -6.452 -8.462 -4.884 1.00 65.00 130 TYR A N 1
ATOM 938 C CA . TYR A 1 130 ? -6.010 -9.685 -5.566 1.00 65.00 130 TYR A CA 1
ATOM 939 C C . TYR A 1 130 ? -5.723 -10.800 -4.562 1.00 65.00 130 TYR A C 1
ATOM 941 O O . TYR A 1 130 ? -6.029 -11.958 -4.836 1.00 65.00 130 TYR A O 1
ATOM 949 N N . SER A 1 131 ? -5.249 -10.453 -3.360 1.00 53.59 131 SER A N 1
ATOM 950 C CA . SER A 1 131 ? -5.097 -11.420 -2.262 1.00 53.59 131 SER A CA 1
ATOM 951 C C . SER A 1 131 ? -6.436 -12.033 -1.826 1.00 53.59 131 SER A C 1
ATOM 953 O O . SER A 1 131 ? -6.463 -13.182 -1.402 1.00 53.59 131 SER A O 1
ATOM 955 N N . SER A 1 132 ? -7.561 -11.323 -1.979 1.00 47.75 132 SER A N 1
ATOM 956 C CA . SER A 1 132 ? -8.899 -11.858 -1.667 1.00 47.75 132 SER A CA 1
ATOM 957 C C . SER A 1 132 ? -9.523 -12.721 -2.775 1.00 47.75 132 SER A C 1
ATOM 959 O O . SER A 1 132 ? -10.564 -13.332 -2.543 1.00 47.75 132 SER A O 1
ATOM 961 N N . CYS A 1 133 ? -8.915 -12.777 -3.968 1.00 43.38 133 CYS A N 1
ATOM 962 C CA . CYS A 1 133 ? -9.392 -13.574 -5.108 1.00 43.38 133 CYS A CA 1
ATOM 963 C C . CYS A 1 133 ? -8.554 -14.850 -5.351 1.00 43.38 133 CYS A C 1
ATOM 965 O O . CYS A 1 133 ? -8.811 -15.585 -6.299 1.00 43.38 133 CYS A O 1
ATOM 967 N N . MET A 1 134 ? -7.573 -15.160 -4.495 1.00 38.44 134 MET A N 1
ATOM 968 C CA . MET A 1 134 ? -7.007 -16.512 -4.414 1.00 38.44 134 MET A CA 1
ATOM 969 C C . MET A 1 134 ? -7.801 -17.309 -3.379 1.00 38.44 134 MET A C 1
ATOM 971 O O . MET A 1 134 ? -7.452 -17.344 -2.201 1.00 38.44 134 MET A O 1
ATOM 975 N N . TRP A 1 135 ? -8.901 -17.924 -3.815 1.00 31.67 135 TRP A N 1
ATOM 976 C CA . TRP A 1 135 ? -9.460 -19.061 -3.081 1.00 31.67 135 TRP A CA 1
ATOM 977 C C . TRP A 1 135 ? -8.544 -20.281 -3.313 1.00 31.67 135 TRP A C 1
ATOM 979 O O . TRP A 1 135 ? -8.110 -20.469 -4.452 1.00 31.67 135 TRP A O 1
ATOM 989 N N . PRO A 1 136 ? -8.198 -21.054 -2.266 1.00 39.12 136 PRO A N 1
ATOM 990 C CA . PRO A 1 136 ? -7.427 -22.292 -2.397 1.00 39.12 136 PRO A CA 1
ATOM 991 C C . PRO A 1 136 ? -8.180 -23.389 -3.160 1.00 39.12 136 PRO A C 1
ATOM 993 O O . PRO A 1 136 ? -9.434 -23.367 -3.164 1.00 39.12 136 PRO A O 1
#

pLDDT: mean 89.28, std 11.98, range [31.67, 97.19]

Secondary structure (DSSP, 8-state):
-HHHHHHHHHHHHHHHHHHHHHHHHHHHHHHHHHHHHHHTTT--EEEPTT-SS---PEEEE----SS-EEEEEEEEEETTEEEEEEEESS-EEEE-SSS-EE-SSSSEEEE-SSPPPTT-EEEEEES-TTGGG---

Radius of gyration: 24.3 Å; chains: 1; bounding box: 51×34×78 Å

Sequence (136 aa):
MAEKAVAAAQVTLDNANASLINIKVQQDTAVQNAYATLLNTSITATVNPGNIDTVAPTISGTYTGTEPGEYKIKVYGVSGSLEFQASGLEFSTGGASGVPVPLGKRGLSIKFDSTPSTADSWTIYIPNTYSSCMWP

Foldseek 3Di:
DVVVVVVVVVVVVVVVVVVVVVVVVVVVVVVVVVQQCLQFPPWFWAWDPQFPDPWGKDKDWGFQDNDWWKWKKAWDDDPPFIKIWIDIPDTDIDGQAQDWDDNHDRTMTIGTPDDGDRRIMTMITGRPPVVVVPDD